Protein AF-A0A1I4U0C6-F1 (afdb_monomer)

Secondary structure (DSSP, 8-state):
-----TTS--HHHHHSPTTTT--HHHHHHHHHS-THHHHTT--

Structure (mmCIF, N/CA/C/O backbone):
data_AF-A0A1I4U0C6-F1
#
_entry.id   AF-A0A1I4U0C6-F1
#
loop_
_atom_site.group_PDB
_atom_site.id
_atom_site.type_symbol
_atom_site.label_atom_id
_atom_site.label_alt_id
_atom_site.label_comp_id
_atom_site.label_asym_id
_atom_site.label_entity_id
_atom_site.label_seq_id
_atom_site.pdbx_PDB_ins_code
_atom_site.Cartn_x
_atom_site.Cartn_y
_atom_site.Cartn_z
_atom_site.occupancy
_atom_site.B_iso_or_equiv
_atom_site.auth_seq_id
_atom_site.auth_comp_id
_atom_site.auth_asym_id
_atom_site.auth_atom_id
_atom_site.pdbx_PDB_model_num
ATOM 1 N N . MET A 1 1 ? 29.384 13.230 -0.791 1.00 35.62 1 MET A N 1
ATOM 2 C CA . MET A 1 1 ? 28.017 13.665 -1.155 1.00 35.62 1 MET A CA 1
ATOM 3 C C . MET A 1 1 ? 27.753 13.264 -2.601 1.00 35.62 1 MET A C 1
ATOM 5 O O . MET A 1 1 ? 28.195 13.959 -3.505 1.00 35.62 1 MET A O 1
ATOM 9 N N . ALA A 1 2 ? 27.140 12.100 -2.836 1.00 51.06 2 ALA A N 1
ATOM 10 C CA . ALA A 1 2 ? 26.815 11.654 -4.190 1.00 51.06 2 ALA A CA 1
ATOM 11 C C . ALA A 1 2 ? 25.570 12.406 -4.678 1.00 51.06 2 ALA A C 1
ATOM 13 O O . ALA A 1 2 ? 24.470 12.195 -4.170 1.00 51.06 2 ALA A O 1
ATOM 14 N N . VAL A 1 3 ? 25.762 13.316 -5.632 1.00 57.59 3 VAL A N 1
ATOM 15 C CA . VAL A 1 3 ? 24.682 14.057 -6.288 1.00 57.59 3 VAL A CA 1
ATOM 16 C C . VAL A 1 3 ? 23.911 13.069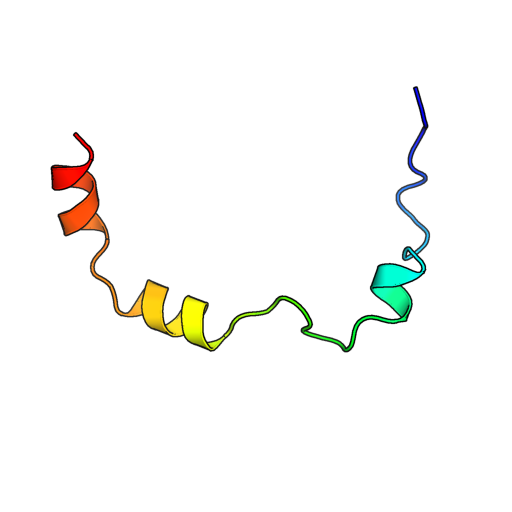 -7.163 1.00 57.59 3 VAL A C 1
ATOM 18 O O . VAL A 1 3 ? 24.345 12.724 -8.262 1.00 57.59 3 VAL A O 1
ATOM 21 N N . LYS A 1 4 ? 22.786 12.558 -6.654 1.00 57.81 4 LYS A N 1
ATOM 22 C CA . LYS A 1 4 ? 21.861 11.730 -7.434 1.00 57.81 4 LYS A CA 1
ATOM 23 C C . LYS A 1 4 ? 21.258 12.626 -8.517 1.00 57.81 4 LYS A C 1
ATOM 25 O O . LYS A 1 4 ? 20.450 13.496 -8.213 1.00 57.81 4 LYS A O 1
ATOM 30 N N . ARG A 1 5 ? 21.694 12.456 -9.769 1.00 56.47 5 ARG A N 1
ATOM 31 C CA . ARG A 1 5 ? 21.088 13.099 -10.944 1.00 56.47 5 ARG A CA 1
ATOM 32 C C . ARG A 1 5 ? 19.647 12.593 -11.070 1.00 56.47 5 ARG A C 1
ATOM 34 O O . ARG A 1 5 ? 19.413 11.491 -11.550 1.00 56.47 5 ARG A O 1
ATOM 41 N N . THR A 1 6 ? 18.697 13.393 -10.603 1.00 59.94 6 THR A N 1
ATOM 42 C CA . THR A 1 6 ? 17.245 13.152 -10.539 1.00 59.94 6 THR A CA 1
ATOM 43 C C . THR A 1 6 ? 16.558 13.201 -11.914 1.00 59.94 6 THR A C 1
ATOM 45 O O . THR A 1 6 ? 15.530 13.849 -12.075 1.00 59.94 6 THR A O 1
ATOM 48 N N . GLY A 1 7 ? 17.128 12.550 -12.933 1.00 61.22 7 GLY A N 1
ATOM 49 C CA . GLY A 1 7 ? 16.592 12.619 -14.300 1.00 61.22 7 GLY A CA 1
ATOM 50 C C . GLY A 1 7 ? 16.858 11.416 -15.201 1.00 61.22 7 GLY A C 1
ATOM 51 O O . GLY A 1 7 ? 16.423 11.428 -16.347 1.00 61.22 7 GLY A O 1
ATOM 52 N N . GLN A 1 8 ? 17.556 10.383 -14.724 1.00 63.38 8 GLN A N 1
ATOM 53 C CA . GLN A 1 8 ? 17.713 9.127 -15.458 1.00 63.38 8 GLN A CA 1
ATOM 54 C C . GLN A 1 8 ? 17.052 8.008 -14.652 1.00 63.38 8 GLN A C 1
ATOM 56 O O . GLN A 1 8 ? 17.407 7.859 -13.479 1.00 63.38 8 GLN A O 1
ATOM 61 N N . PRO A 1 9 ? 16.107 7.245 -15.235 1.00 62.69 9 PRO A N 1
ATOM 62 C CA . PRO A 1 9 ? 15.529 6.102 -14.546 1.00 62.69 9 PRO A CA 1
ATOM 63 C C . PRO A 1 9 ? 16.662 5.141 -14.202 1.00 62.69 9 PRO A C 1
ATOM 65 O O . PRO A 1 9 ? 17.494 4.808 -15.053 1.00 62.69 9 PRO A O 1
ATOM 68 N N . SER A 1 10 ? 16.747 4.750 -12.933 1.00 69.19 10 SER A N 1
ATOM 69 C CA . SER A 1 10 ? 17.781 3.802 -12.516 1.00 69.19 10 SER A CA 1
ATOM 70 C C . SER A 1 10 ? 17.587 2.472 -13.255 1.00 69.19 10 SER A C 1
ATOM 72 O O . SER A 1 10 ? 16.469 2.136 -13.643 1.00 69.19 10 SER A O 1
ATOM 74 N N . PHE A 1 11 ? 18.651 1.684 -13.445 1.00 69.31 11 PHE A N 1
ATOM 75 C CA . PHE A 1 11 ? 18.546 0.366 -14.097 1.00 69.31 11 PHE A CA 1
ATOM 76 C C . PHE A 1 11 ? 17.449 -0.511 -13.466 1.00 69.31 11 PHE A C 1
ATOM 78 O O . PHE A 1 11 ? 16.735 -1.226 -14.163 1.00 69.31 11 PHE A O 1
ATOM 85 N N . VAL A 1 12 ? 17.268 -0.386 -12.149 1.00 69.00 12 VAL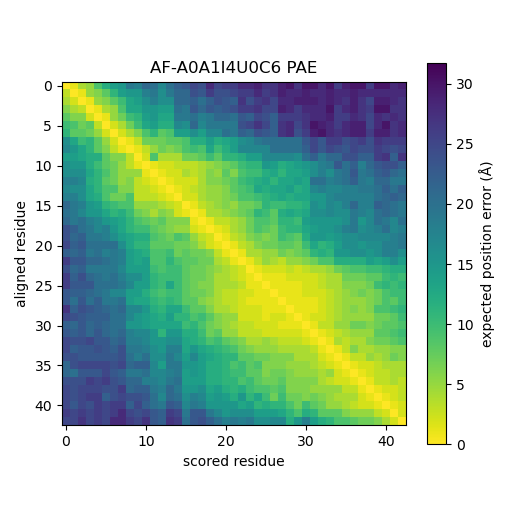 A N 1
ATOM 86 C CA . VAL A 1 12 ? 16.217 -1.070 -11.390 1.00 69.00 12 VAL A CA 1
ATOM 87 C C . VAL A 1 12 ? 14.821 -0.600 -11.807 1.00 69.00 12 VAL A C 1
ATOM 89 O O . VAL A 1 12 ? 13.942 -1.431 -11.997 1.00 69.00 12 VAL A O 1
ATOM 92 N N . GLU A 1 13 ? 14.615 0.703 -12.009 1.00 69.50 13 GLU A N 1
ATOM 93 C CA . GLU A 1 13 ? 13.335 1.260 -12.474 1.00 69.50 13 GLU A CA 1
ATOM 94 C C . GLU A 1 13 ? 13.031 0.905 -13.934 1.00 69.50 13 GLU A C 1
ATOM 96 O O . GLU A 1 13 ? 11.869 0.717 -14.280 1.00 69.50 13 GLU A O 1
ATOM 101 N N . ALA A 1 14 ? 14.055 0.787 -14.785 1.00 73.62 14 ALA A N 1
ATOM 102 C CA . ALA A 1 14 ? 13.895 0.377 -16.182 1.00 73.62 14 ALA A CA 1
ATOM 103 C C . ALA A 1 14 ? 13.584 -1.123 -16.332 1.00 73.62 14 ALA A C 1
ATOM 105 O O . ALA A 1 14 ? 12.874 -1.514 -17.258 1.00 73.62 14 ALA A O 1
ATOM 106 N N . LEU A 1 15 ? 14.115 -1.956 -15.431 1.00 75.94 15 LEU A N 1
ATOM 107 C CA . LEU A 1 15 ? 13.872 -3.400 -15.407 1.00 75.94 15 LEU A CA 1
ATOM 108 C C . LEU A 1 15 ? 12.589 -3.766 -14.648 1.00 75.94 15 LEU A C 1
ATOM 110 O O . LEU A 1 15 ? 12.007 -4.821 -14.903 1.00 75.94 15 LEU A O 1
ATOM 114 N N . MET A 1 16 ? 12.134 -2.917 -13.721 1.00 74.25 16 MET A N 1
ATOM 115 C CA . MET A 1 16 ? 10.913 -3.180 -12.970 1.00 74.25 16 MET A CA 1
ATOM 116 C C . MET A 1 16 ? 9.694 -3.167 -13.901 1.00 74.25 16 MET A C 1
ATOM 118 O O . MET A 1 16 ? 9.464 -2.182 -14.609 1.00 74.25 16 MET A O 1
ATOM 122 N N . PRO A 1 17 ? 8.858 -4.220 -13.879 1.00 69.12 17 PRO A N 1
ATOM 123 C CA . PRO A 1 17 ? 7.579 -4.171 -14.562 1.00 69.12 17 PRO A CA 1
ATOM 124 C C . PRO A 1 17 ? 6.760 -2.994 -14.027 1.00 69.12 17 PRO A C 1
ATOM 126 O O . PRO A 1 17 ? 6.780 -2.701 -12.829 1.00 69.12 17 PRO A O 1
ATOM 129 N N . LYS A 1 18 ? 6.032 -2.305 -14.914 1.00 69.12 18 LYS A N 1
ATOM 130 C CA . LYS A 1 18 ? 5.142 -1.207 -14.518 1.00 69.12 18 LYS A CA 1
ATOM 131 C C . LYS A 1 18 ? 4.186 -1.706 -13.429 1.00 69.12 18 LYS A C 1
ATOM 133 O O . LYS A 1 18 ? 3.402 -2.616 -13.677 1.00 69.12 18 LYS A O 1
ATOM 138 N N . GLY A 1 19 ? 4.273 -1.122 -12.234 1.00 66.75 19 GLY A N 1
ATOM 139 C CA . GLY A 1 19 ? 3.483 -1.538 -11.070 1.00 66.75 19 GLY A CA 1
ATOM 140 C C . GLY A 1 19 ? 4.190 -2.497 -10.105 1.00 66.75 19 GLY A C 1
ATOM 141 O O . GLY A 1 19 ? 3.586 -2.905 -9.118 1.00 66.75 19 GLY A O 1
ATOM 142 N N . ALA A 1 20 ? 5.463 -2.836 -10.316 1.00 64.81 20 ALA A N 1
ATOM 143 C CA . ALA A 1 20 ? 6.255 -3.513 -9.296 1.00 64.81 20 ALA A CA 1
ATOM 144 C C . ALA A 1 20 ? 6.347 -2.632 -8.035 1.00 64.81 20 ALA A C 1
ATOM 146 O O . ALA A 1 20 ? 6.769 -1.480 -8.093 1.00 64.81 20 ALA A O 1
ATOM 147 N N . GLY A 1 21 ? 5.877 -3.166 -6.906 1.00 67.50 21 GLY A N 1
ATOM 148 C CA . GLY A 1 21 ? 5.727 -2.434 -5.643 1.00 67.50 21 GLY A CA 1
ATOM 149 C C . GLY A 1 21 ? 4.340 -1.821 -5.413 1.00 67.50 21 GLY A C 1
ATOM 150 O O . GLY A 1 21 ? 4.009 -1.514 -4.268 1.00 67.50 21 GLY A O 1
ATOM 151 N N . ALA A 1 22 ? 3.494 -1.717 -6.446 1.00 70.94 22 ALA A N 1
ATOM 152 C CA . ALA A 1 22 ? 2.093 -1.334 -6.290 1.00 70.94 22 ALA A CA 1
ATOM 153 C C . ALA A 1 22 ? 1.304 -2.528 -5.737 1.00 7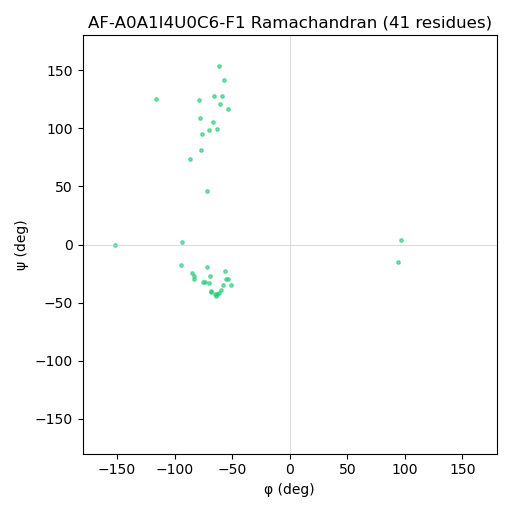0.94 22 ALA A C 1
ATOM 155 O O . ALA A 1 22 ? 0.872 -3.422 -6.465 1.00 70.94 22 ALA A O 1
ATOM 156 N N . ASN A 1 23 ? 1.135 -2.564 -4.419 1.00 76.12 23 ASN A N 1
ATOM 157 C CA . ASN A 1 23 ? 0.362 -3.607 -3.761 1.00 76.12 23 ASN A CA 1
ATOM 158 C C . ASN A 1 23 ? -1.119 -3.223 -3.734 1.00 76.12 23 ASN A C 1
ATOM 160 O O . ASN A 1 23 ? -1.670 -2.925 -2.680 1.00 76.12 23 ASN A O 1
ATOM 164 N N . ALA A 1 24 ? -1.787 -3.306 -4.888 1.00 77.94 24 ALA A N 1
ATOM 165 C CA . ALA A 1 24 ? -3.213 -2.984 -5.017 1.00 77.94 24 ALA A CA 1
ATOM 166 C C . ALA A 1 24 ? -4.107 -3.752 -4.016 1.00 77.94 24 ALA A C 1
ATOM 168 O O . ALA A 1 24 ? -5.1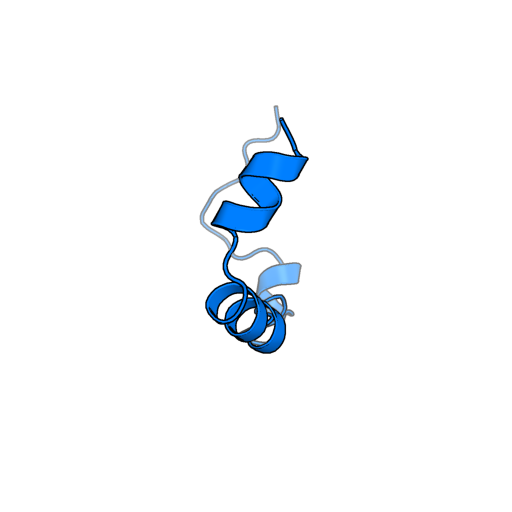48 -3.260 -3.583 1.00 77.94 24 ALA A O 1
ATOM 169 N N . ALA A 1 25 ? -3.691 -4.958 -3.614 1.00 77.75 25 ALA A N 1
ATOM 170 C CA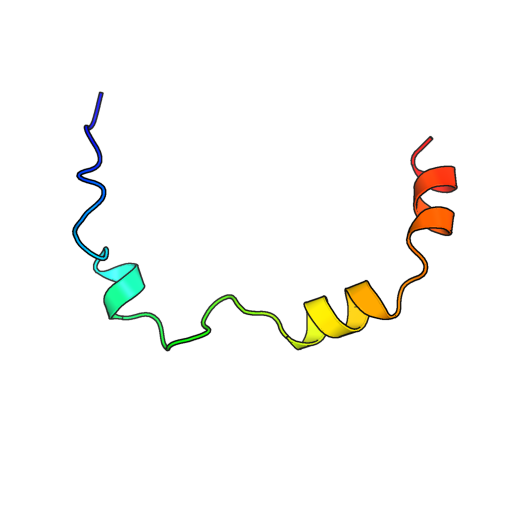 . ALA A 1 25 ? -4.353 -5.725 -2.563 1.00 77.75 25 ALA A CA 1
ATOM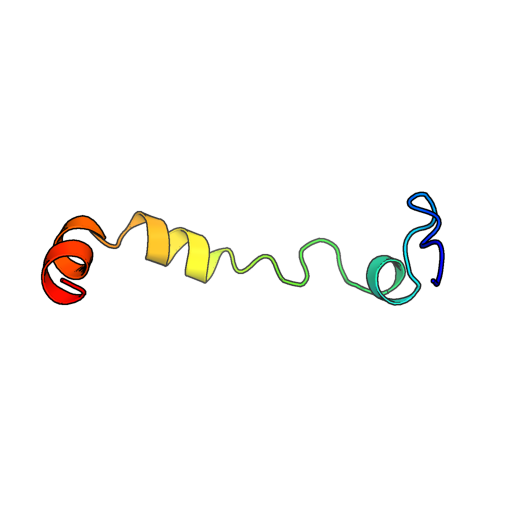 171 C C . ALA A 1 25 ? -4.190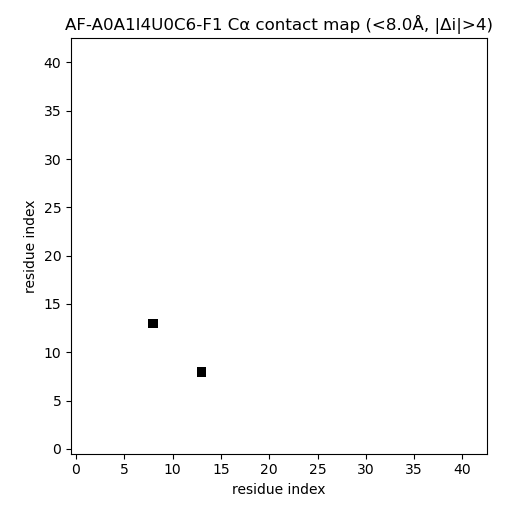 -5.091 -1.168 1.00 77.75 25 ALA A C 1
ATOM 173 O O . ALA A 1 25 ? -5.160 -5.038 -0.414 1.00 77.75 25 ALA A O 1
ATOM 174 N N . LEU A 1 26 ? -2.997 -4.582 -0.837 1.00 79.31 26 LEU A N 1
ATOM 175 C CA . LEU A 1 26 ? -2.757 -3.850 0.409 1.00 79.31 26 LEU A CA 1
ATOM 176 C C . LEU A 1 26 ? -3.481 -2.505 0.407 1.00 79.31 26 LEU A C 1
ATOM 178 O O . LEU A 1 26 ? -4.088 -2.175 1.417 1.00 79.31 26 LEU A O 1
ATOM 182 N N . ASP A 1 27 ? -3.511 -1.787 -0.717 1.00 82.25 27 ASP A N 1
ATOM 183 C CA . ASP A 1 27 ? -4.265 -0.531 -0.838 1.00 82.25 27 ASP A CA 1
ATOM 184 C C . ASP A 1 27 ? -5.768 -0.759 -0.627 1.00 82.25 27 ASP A C 1
ATOM 186 O O . ASP A 1 27 ? -6.439 -0.017 0.096 1.00 82.25 27 ASP A O 1
ATOM 190 N N . ARG A 1 28 ? -6.305 -1.850 -1.187 1.00 84.12 28 ARG A N 1
ATOM 191 C CA . ARG A 1 28 ? -7.696 -2.260 -0.963 1.00 84.12 28 ARG A CA 1
ATOM 192 C C . ARG A 1 28 ? -7.958 -2.619 0.498 1.00 84.12 28 ARG A C 1
ATOM 194 O O . ARG A 1 28 ? -8.980 -2.212 1.045 1.00 84.12 28 ARG A O 1
ATOM 201 N N . LEU A 1 29 ? -7.065 -3.379 1.130 1.00 82.56 29 LEU A N 1
ATOM 202 C CA . LEU A 1 29 ? -7.180 -3.727 2.549 1.00 82.56 29 LEU A CA 1
ATOM 203 C C . LEU A 1 29 ? -7.098 -2.478 3.431 1.00 82.56 29 LEU A C 1
ATOM 205 O O . LEU A 1 29 ? -7.921 -2.317 4.329 1.00 82.56 29 LEU A O 1
ATOM 209 N N . ALA A 1 30 ? -6.181 -1.559 3.130 1.00 81.25 30 ALA A N 1
ATOM 210 C CA . ALA A 1 30 ? -6.044 -0.294 3.834 1.00 81.25 30 ALA A CA 1
ATOM 211 C C . ALA A 1 30 ? -7.322 0.554 3.739 1.00 81.25 30 ALA A C 1
ATOM 213 O O . ALA A 1 30 ? -7.735 1.120 4.744 1.00 81.25 30 ALA A O 1
ATOM 214 N N . GLY A 1 31 ? -8.005 0.589 2.592 1.00 82.75 31 GLY A N 1
ATOM 215 C CA . GLY A 1 31 ? -9.293 1.285 2.461 1.00 82.75 31 GLY A CA 1
ATOM 216 C C . GLY A 1 31 ? -10.457 0.633 3.225 1.00 82.75 31 GLY A C 1
ATOM 217 O O . GLY A 1 31 ? -11.401 1.317 3.616 1.00 82.75 31 GLY A O 1
ATOM 218 N N . LEU A 1 32 ? -10.406 -0.684 3.453 1.00 84.38 32 LEU A N 1
ATOM 219 C CA . LEU A 1 32 ? -11.440 -1.426 4.191 1.00 84.38 32 LEU A CA 1
ATOM 220 C C . LEU A 1 32 ? -11.259 -1.341 5.711 1.00 84.38 32 LEU A C 1
ATOM 222 O O . LEU A 1 32 ? -12.228 -1.467 6.468 1.00 84.38 32 LEU A O 1
ATOM 226 N N . VAL A 1 33 ? -10.026 -1.141 6.172 1.00 84.94 33 VAL A N 1
ATOM 227 C CA . VAL A 1 33 ? -9.710 -1.060 7.594 1.00 84.94 33 VAL A CA 1
ATOM 228 C C . VAL A 1 33 ? -10.079 0.321 8.135 1.00 84.94 33 VAL A C 1
ATOM 230 O O . VAL A 1 33 ? -9.619 1.362 7.679 1.00 84.94 33 VAL A O 1
ATOM 233 N N . LYS A 1 34 ? -10.909 0.337 9.180 1.00 80.38 34 LYS A N 1
ATOM 234 C CA . LYS A 1 34 ? -11.227 1.543 9.954 1.00 80.38 34 LYS A CA 1
ATOM 235 C C . LYS A 1 34 ? -10.067 1.877 10.901 1.00 80.38 34 LYS A C 1
ATOM 237 O O . LYS A 1 34 ? -10.117 1.547 12.087 1.00 80.38 34 LYS A O 1
ATOM 242 N N . TRP A 1 35 ? -9.035 2.525 10.362 1.00 77.38 35 TRP A N 1
ATOM 243 C CA . TRP A 1 35 ? -7.766 2.837 11.041 1.00 77.38 35 TRP A CA 1
ATOM 244 C C . TRP A 1 35 ? -7.906 3.620 12.348 1.00 77.38 35 TRP A C 1
ATOM 246 O O . TRP A 1 35 ? -7.146 3.369 13.278 1.00 77.38 35 TRP A O 1
ATOM 256 N N . TYR A 1 36 ? -8.948 4.448 12.488 1.00 74.81 36 TYR A N 1
ATOM 257 C CA . TYR A 1 36 ? -9.219 5.204 13.721 1.00 74.81 36 TYR A CA 1
ATOM 258 C C . TYR A 1 36 ? -9.344 4.323 14.981 1.00 74.81 36 TYR A C 1
ATOM 260 O O . TYR A 1 36 ? -9.201 4.805 16.103 1.00 74.81 36 TYR A O 1
ATOM 268 N N . ARG A 1 37 ? -9.663 3.027 14.835 1.00 72.75 37 ARG A N 1
ATOM 269 C CA . ARG A 1 37 ? -9.726 2.093 15.973 1.00 72.75 37 ARG A CA 1
ATOM 270 C C . ARG A 1 37 ? -8.343 1.678 16.459 1.00 72.75 37 ARG A C 1
ATOM 272 O O . ARG A 1 37 ? -8.178 1.428 17.645 1.00 72.75 37 ARG A O 1
ATOM 279 N N . PHE A 1 38 ? -7.383 1.606 15.545 1.00 75.25 38 PHE A N 1
ATOM 280 C CA . PHE A 1 38 ? -6.001 1.255 15.844 1.00 75.25 38 PHE A CA 1
ATOM 281 C C . P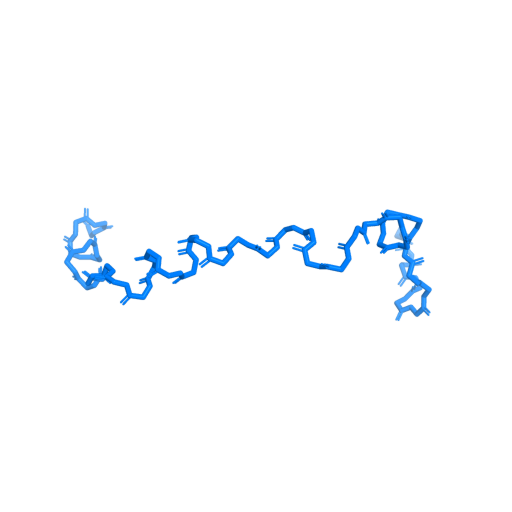HE A 1 38 ? -5.211 2.465 16.336 1.00 75.25 38 PHE A C 1
ATOM 283 O O . PHE A 1 38 ? -4.357 2.305 17.197 1.00 75.25 38 PHE A O 1
ATOM 290 N N . GLU A 1 39 ? -5.557 3.678 15.898 1.00 7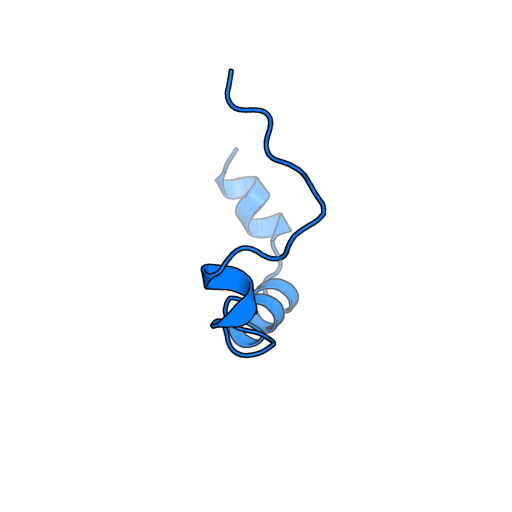3.88 39 GLU A N 1
ATOM 291 C CA . GLU A 1 39 ? -4.974 4.909 16.452 1.00 73.88 39 GLU A CA 1
ATOM 292 C C . GLU A 1 39 ? -5.195 5.028 17.965 1.00 73.88 39 GLU A C 1
ATOM 294 O O . GLU A 1 39 ? -4.307 5.467 18.683 1.00 73.88 39 GLU A O 1
ATOM 299 N N . LYS A 1 40 ? -6.340 4.552 18.476 1.00 74.12 40 LYS A N 1
ATOM 300 C CA . LYS A 1 40 ? -6.611 4.498 19.923 1.00 74.12 40 LYS A CA 1
ATOM 301 C C . LYS A 1 40 ? -5.806 3.437 20.678 1.00 74.12 40 LYS A C 1
ATOM 303 O O . LYS A 1 40 ? -5.737 3.510 21.897 1.00 74.12 40 LYS A O 1
ATOM 308 N N . LEU A 1 41 ? -5.272 2.438 19.977 1.00 74.00 41 LEU A N 1
ATOM 309 C CA . LEU A 1 41 ? -4.472 1.349 20.550 1.00 74.00 41 LEU A CA 1
ATOM 310 C C . LEU A 1 41 ? -2.965 1.626 20.487 1.00 74.00 41 LEU A C 1
ATOM 312 O O . LEU A 1 41 ? -2.206 0.963 21.182 1.00 74.00 41 LEU A O 1
ATOM 316 N N . ILE A 1 42 ? -2.543 2.568 19.643 1.00 74.06 42 ILE A N 1
ATOM 317 C CA . ILE A 1 42 ? -1.147 3.013 19.506 1.00 74.06 42 ILE A CA 1
ATOM 318 C C . ILE A 1 42 ? -0.867 4.245 20.403 1.00 74.06 42 ILE A C 1
ATOM 320 O O . ILE A 1 42 ? 0.247 4.764 20.409 1.00 74.06 42 ILE A O 1
ATOM 324 N N . GLY A 1 43 ? -1.867 4.693 21.176 1.00 56.06 43 GLY A N 1
ATOM 325 C CA . GLY A 1 43 ? -1.724 5.702 22.232 1.00 56.06 43 GLY A CA 1
ATOM 326 C C . GLY A 1 43 ? -1.108 5.148 23.508 1.00 56.06 43 GLY A C 1
ATOM 327 O O . GLY A 1 43 ? -1.483 4.018 23.895 1.00 56.06 43 GLY A O 1
#

Foldseek 3Di:
DDDDPPPDQPPCRVPDDVCVVVPVVVVVVVVVDPCVVVVVVVD

Sequence (43 aa):
MAVKRTGQPSFVEALMPKGAGANAALDRLAGLVKWYRFEKLIG

pLDDT: mean 70.72, std 10.06, range [35.62, 84.94]

Mean predicted aligned error: 12.99 Å

Radius of gyration: 17.62 Å; Cα contacts (8 Å, |Δi|>4): 1; chains: 1; bounding box: 40×20×38 Å

Solvent-accessible surface area (backbone atoms only — not comparable to full-atom values): 2966 Å² total; per-residue (Å²): 134,86,81,76,71,92,81,62,81,48,73,67,64,72,68,43,58,94,58,69,86,63,53,64,69,57,54,51,49,56,73,70,49,72,56,76,65,52,57,68,68,75,104